Protein AF-A0A447UFZ9-F1 (afdb_monomer_lite)

Organism: Citrobacter koseri (NCBI:txid545)

Structure (mmCIF, N/CA/C/O backbone):
data_AF-A0A447UFZ9-F1
#
_entry.id   AF-A0A447UFZ9-F1
#
loop_
_atom_site.group_PDB
_atom_site.id
_atom_site.type_symbol
_atom_site.label_atom_id
_atom_site.label_alt_id
_atom_site.label_comp_id
_atom_site.label_asym_id
_atom_site.label_entity_id
_atom_site.label_seq_id
_atom_site.pdbx_PDB_ins_code
_atom_site.Cartn_x
_atom_site.Cartn_y
_atom_site.Cartn_z
_atom_site.occupancy
_atom_site.B_iso_or_equiv
_atom_site.auth_seq_id
_atom_site.auth_comp_id
_atom_site.auth_asym_id
_atom_site.auth_atom_id
_atom_site.pdbx_PDB_model_num
ATOM 1 N N . MET A 1 1 ? -42.893 -11.275 -15.990 1.00 44.06 1 MET A N 1
ATOM 2 C CA . MET A 1 1 ? -41.553 -11.892 -16.096 1.00 44.06 1 MET A CA 1
ATOM 3 C C . MET A 1 1 ? -40.797 -11.529 -14.832 1.00 44.06 1 MET A C 1
ATOM 5 O O . MET A 1 1 ? -40.422 -10.379 -14.664 1.00 44.06 1 MET A O 1
ATOM 9 N N . SER A 1 2 ? -40.720 -12.466 -13.888 1.00 47.47 2 SER A N 1
ATOM 10 C CA . SER A 1 2 ? -40.071 -12.265 -12.592 1.00 47.47 2 SER A CA 1
ATOM 11 C C . SER A 1 2 ? -38.558 -12.313 -12.779 1.00 47.47 2 SER A C 1
ATOM 13 O O . SER A 1 2 ? -38.017 -13.365 -13.116 1.00 47.47 2 SER A O 1
ATOM 15 N N . HIS A 1 3 ? -37.872 -11.188 -12.589 1.00 51.88 3 HIS A N 1
ATOM 16 C CA . HIS A 1 3 ? -36.417 -11.192 -12.500 1.00 51.88 3 HIS A CA 1
ATOM 17 C C . HIS A 1 3 ? -36.031 -11.763 -11.137 1.00 51.88 3 HIS A C 1
ATOM 19 O O . HIS A 1 3 ? -36.200 -11.127 -10.102 1.00 51.88 3 HIS A O 1
ATOM 25 N N . SER A 1 4 ? -35.579 -13.014 -11.166 1.00 53.16 4 SER A N 1
ATOM 26 C CA . SER A 1 4 ? -34.978 -13.717 -10.042 1.00 53.16 4 SER A CA 1
ATOM 27 C C . SER A 1 4 ? -33.779 -12.907 -9.542 1.00 53.16 4 SER A C 1
ATOM 29 O O . SER A 1 4 ? -32.803 -12.741 -10.274 1.00 53.16 4 SER A O 1
ATOM 31 N N . SER A 1 5 ? -33.848 -12.389 -8.318 1.00 54.91 5 SER A N 1
ATOM 32 C CA . SER A 1 5 ? -32.723 -11.747 -7.638 1.00 54.91 5 SER A CA 1
ATOM 33 C C . SER A 1 5 ? -31.653 -12.812 -7.397 1.00 54.91 5 SER A C 1
ATOM 35 O O . SER A 1 5 ? -31.775 -13.631 -6.486 1.00 54.91 5 SER A O 1
ATOM 37 N N . ALA A 1 6 ? -30.640 -12.873 -8.262 1.00 59.19 6 ALA A N 1
ATOM 38 C CA . ALA A 1 6 ? -29.460 -13.690 -8.010 1.00 59.19 6 ALA A CA 1
ATOM 39 C C . ALA A 1 6 ? -28.860 -13.268 -6.656 1.00 59.19 6 ALA A C 1
ATOM 41 O O . ALA A 1 6 ? -28.868 -12.072 -6.353 1.00 59.19 6 ALA A O 1
ATOM 42 N N . PRO A 1 7 ? -28.368 -14.209 -5.831 1.00 53.41 7 PRO A N 1
ATOM 43 C CA . PRO A 1 7 ? -27.789 -13.866 -4.543 1.00 53.41 7 PRO A CA 1
ATOM 44 C C . PRO A 1 7 ? -26.635 -12.898 -4.796 1.00 53.41 7 PRO A C 1
ATOM 46 O O . PRO A 1 7 ? -25.699 -13.219 -5.533 1.00 53.41 7 PRO A O 1
ATOM 49 N N . GLU A 1 8 ? -26.737 -11.698 -4.229 1.00 61.22 8 GLU A N 1
ATOM 50 C CA . GLU A 1 8 ? -25.656 -10.726 -4.198 1.00 61.22 8 GLU A CA 1
ATOM 51 C C . GLU A 1 8 ? -24.467 -11.444 -3.564 1.00 61.22 8 GLU A C 1
ATOM 53 O O . GLU A 1 8 ? -24.487 -11.768 -2.374 1.00 61.22 8 GLU A O 1
ATOM 58 N N . ARG A 1 9 ? -23.484 -11.842 -4.387 1.00 58.59 9 ARG A N 1
ATOM 59 C CA . ARG A 1 9 ? -22.276 -12.491 -3.881 1.00 58.59 9 ARG A CA 1
ATOM 60 C C . ARG A 1 9 ? -21.732 -11.539 -2.836 1.00 58.59 9 ARG A C 1
ATOM 62 O O . ARG A 1 9 ? -21.367 -10.425 -3.197 1.00 58.59 9 ARG A O 1
ATOM 69 N N . ALA A 1 10 ? -21.707 -11.967 -1.577 1.00 57.31 10 ALA A N 1
ATOM 70 C CA . ALA A 1 10 ? -21.077 -11.219 -0.507 1.00 57.31 10 ALA A CA 1
ATOM 71 C C . ALA A 1 10 ? -19.653 -10.893 -0.968 1.00 57.31 10 ALA A C 1
ATOM 73 O O . ALA A 1 10 ? -18.789 -11.772 -1.026 1.00 57.31 10 ALA A O 1
ATOM 74 N N . SER A 1 11 ? -19.460 -9.653 -1.420 1.00 58.28 11 SER A N 1
ATOM 75 C CA . SER A 1 11 ? -18.199 -9.167 -1.957 1.00 58.28 11 SER A CA 1
ATOM 76 C C . SER A 1 11 ? -17.171 -9.340 -0.854 1.00 58.28 11 SER A C 1
ATOM 78 O O . SER A 1 11 ? -17.277 -8.724 0.206 1.00 58.28 11 SER A O 1
ATOM 80 N N . GLY A 1 12 ? -16.247 -10.276 -1.072 1.00 55.66 12 GLY A N 1
ATOM 81 C CA . GLY A 1 12 ? -15.339 -10.781 -0.055 1.00 55.66 12 GLY A CA 1
ATOM 82 C C . GLY A 1 12 ? -14.688 -9.652 0.732 1.00 55.66 12 GLY A C 1
ATOM 83 O O . GLY A 1 12 ? -13.937 -8.862 0.175 1.00 55.66 12 GLY A O 1
ATOM 84 N N . ALA A 1 13 ? -14.995 -9.594 2.029 1.00 63.50 13 ALA A N 1
ATOM 85 C CA . ALA A 1 13 ? -14.307 -8.777 3.024 1.00 63.50 13 ALA A CA 1
ATOM 86 C C . ALA A 1 13 ? -14.084 -7.295 2.649 1.00 63.50 13 ALA A C 1
ATOM 88 O O . ALA A 1 13 ? -13.069 -6.711 3.032 1.00 63.50 13 ALA A O 1
ATOM 89 N N . VAL A 1 14 ? -15.016 -6.665 1.928 1.00 67.38 14 VAL A N 1
ATOM 90 C CA . VAL A 1 14 ? -15.019 -5.200 1.816 1.00 67.38 14 VAL A CA 1
ATOM 91 C C . VAL A 1 14 ? -15.423 -4.638 3.176 1.00 67.38 14 VAL A C 1
ATOM 93 O O . VAL A 1 14 ? -16.425 -5.056 3.753 1.00 67.38 14 VAL A O 1
ATOM 96 N N . ILE A 1 15 ? -14.615 -3.731 3.724 1.00 70.88 15 ILE A N 1
ATOM 97 C CA . ILE A 1 15 ? -14.898 -3.103 5.017 1.00 70.88 15 ILE A CA 1
ATOM 98 C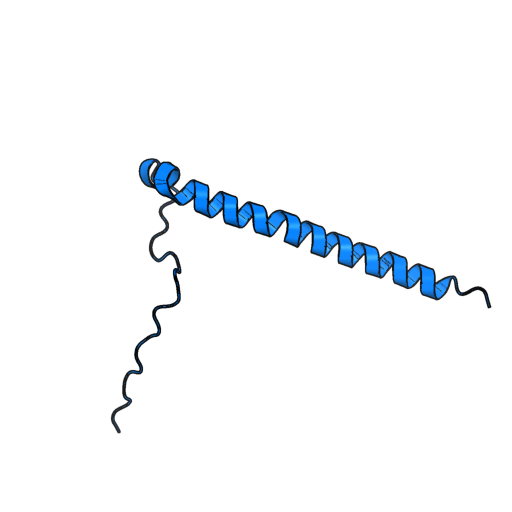 C . ILE A 1 15 ? -16.109 -2.183 4.831 1.00 70.88 15 ILE A C 1
ATOM 100 O O . ILE A 1 15 ? -15.988 -1.115 4.241 1.00 70.88 15 ILE A O 1
ATOM 104 N N . THR A 1 16 ? -17.276 -2.617 5.304 1.00 73.75 16 THR A N 1
ATOM 105 C CA . THR A 1 16 ? -18.541 -1.869 5.228 1.00 73.75 16 THR A CA 1
ATOM 106 C C . THR A 1 16 ? -18.611 -0.713 6.222 1.00 73.75 16 THR A C 1
ATOM 108 O O . THR A 1 16 ? -19.314 0.259 5.972 1.00 73.75 16 THR A O 1
ATOM 111 N N . GLU A 1 17 ? -17.866 -0.791 7.327 1.00 69.19 17 GLU A N 1
ATOM 112 C CA . GLU A 1 17 ? -17.826 0.241 8.361 1.00 69.19 17 GLU A CA 1
ATOM 113 C C . GLU A 1 17 ? -16.374 0.621 8.677 1.00 69.19 17 GLU A C 1
ATOM 115 O O . GLU A 1 17 ? -15.604 -0.169 9.229 1.00 69.19 17 GLU A O 1
ATOM 120 N N . TRP A 1 18 ? -15.985 1.836 8.283 1.00 74.81 18 TRP A N 1
ATOM 121 C CA . TRP A 1 18 ? -14.646 2.387 8.493 1.00 74.81 18 TRP A CA 1
ATOM 122 C C . TRP A 1 18 ? -14.742 3.673 9.316 1.00 74.81 18 TRP A C 1
ATOM 124 O O . TRP A 1 18 ? -15.107 4.724 8.790 1.00 74.81 18 TRP A O 1
ATOM 134 N N . ARG A 1 19 ? -14.422 3.586 10.615 1.00 77.88 19 ARG A N 1
ATOM 135 C CA . ARG A 1 19 ? -14.432 4.721 11.558 1.00 77.88 19 ARG A CA 1
ATOM 136 C C . ARG A 1 19 ? -13.015 4.995 12.080 1.00 77.88 19 ARG A C 1
ATOM 138 O O . ARG A 1 19 ? -12.706 4.641 13.213 1.00 77.88 19 ARG A O 1
ATOM 145 N N . PRO A 1 20 ? -12.124 5.583 11.263 1.00 73.31 20 PRO A N 1
ATOM 146 C CA . PRO A 1 20 ? -10.736 5.829 11.655 1.00 73.31 20 PRO A CA 1
ATOM 147 C C . PRO A 1 20 ? -10.599 6.858 12.790 1.00 73.31 20 PRO A C 1
ATOM 149 O O . PRO A 1 20 ? -9.567 6.887 13.446 1.00 73.31 20 PRO A O 1
ATOM 152 N N . GLU A 1 21 ? -11.627 7.678 13.030 1.00 76.19 21 GLU A N 1
ATOM 153 C CA . GLU A 1 21 ? -11.649 8.698 14.089 1.00 76.19 21 GLU A CA 1
ATOM 154 C C . GLU A 1 21 ? -11.901 8.128 15.493 1.00 76.19 21 GLU A C 1
ATOM 156 O O . GLU A 1 21 ? -11.641 8.809 16.481 1.00 76.19 21 GLU A O 1
ATOM 161 N N . ASP A 1 22 ? -12.405 6.894 15.600 1.00 83.88 22 ASP A N 1
ATOM 162 C CA . ASP A 1 22 ? -12.623 6.235 16.886 1.00 83.88 22 ASP A CA 1
ATOM 163 C C .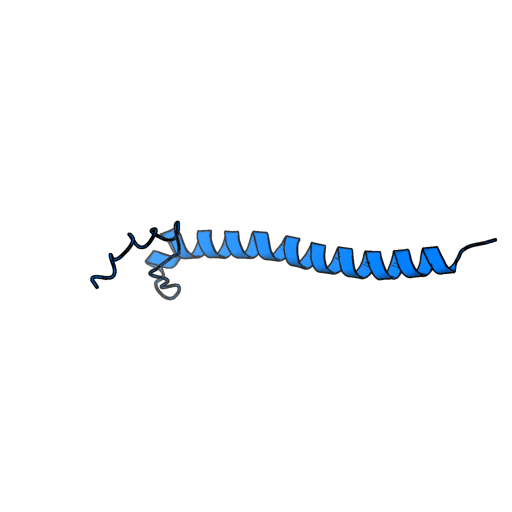 ASP A 1 22 ? -11.310 5.575 17.360 1.00 83.88 22 ASP A C 1
ATOM 165 O O . ASP A 1 22 ? -10.849 4.616 16.726 1.00 83.88 22 ASP A O 1
ATOM 169 N N . PRO A 1 23 ? -10.699 6.038 18.470 1.00 80.62 23 PRO A N 1
ATOM 170 C CA . PRO A 1 23 ? -9.418 5.516 18.944 1.00 80.62 23 PRO A CA 1
ATOM 171 C C . PRO A 1 23 ? -9.468 4.020 19.271 1.00 80.62 23 PRO A C 1
ATOM 173 O O . PRO A 1 23 ? -8.502 3.297 19.019 1.00 80.62 23 PRO A O 1
ATOM 176 N N . ALA A 1 24 ? -10.603 3.533 19.788 1.00 81.88 24 ALA A N 1
ATOM 177 C CA . ALA A 1 24 ? -10.765 2.130 20.154 1.00 81.88 24 ALA A CA 1
ATOM 178 C C . ALA A 1 24 ? -10.823 1.234 18.908 1.00 81.88 24 ALA A C 1
ATOM 180 O O . ALA A 1 24 ? -10.236 0.151 18.887 1.00 81.88 24 ALA A O 1
ATOM 181 N N . PHE A 1 25 ? -11.474 1.698 17.837 1.00 81.25 25 PHE A N 1
ATOM 182 C CA . PHE A 1 25 ? -11.473 1.002 16.548 1.00 81.25 25 PHE A CA 1
ATOM 183 C C . PHE A 1 25 ? -10.104 1.075 15.859 1.00 81.25 25 PHE A C 1
ATOM 185 O O . PHE A 1 25 ? -9.660 0.093 15.250 1.00 81.25 25 PHE A O 1
ATOM 192 N N . TRP A 1 26 ? -9.422 2.220 15.954 1.00 82.31 26 TRP A N 1
ATOM 193 C CA . TRP A 1 26 ? -8.112 2.428 15.344 1.00 82.31 26 TRP A CA 1
ATOM 194 C C . TRP A 1 26 ? -7.055 1.484 15.91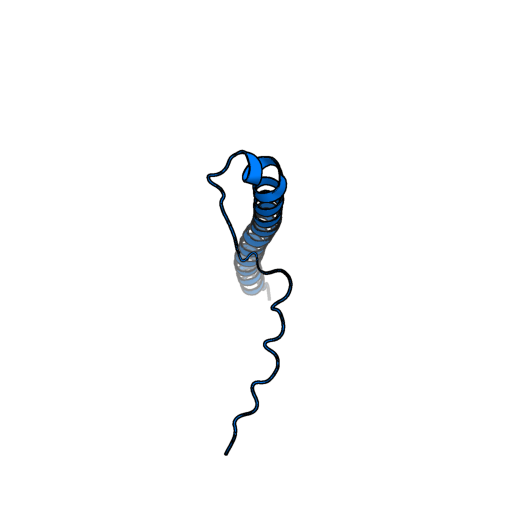7 1.00 82.31 26 TRP A C 1
ATOM 196 O O . TRP A 1 26 ? -6.389 0.797 15.139 1.00 82.31 26 TRP A O 1
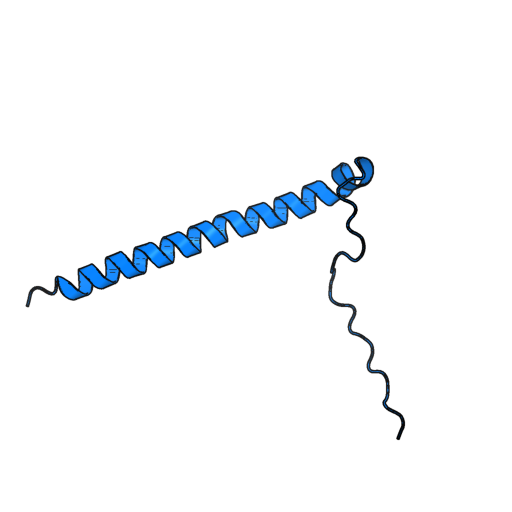ATOM 206 N N . GLU A 1 27 ? -6.951 1.374 17.246 1.00 82.06 27 GLU A N 1
ATOM 207 C CA . GLU A 1 27 ? -6.006 0.441 17.876 1.00 82.06 27 GLU A CA 1
ATOM 208 C C . GLU A 1 27 ? -6.331 -1.024 17.560 1.00 82.06 27 GLU A C 1
ATOM 210 O O . GLU A 1 27 ? -5.431 -1.819 17.287 1.00 82.06 27 GLU A O 1
ATOM 215 N N . GLN A 1 28 ? -7.616 -1.392 17.538 1.00 81.69 28 GLN A N 1
ATOM 216 C CA . GLN A 1 28 ? -8.018 -2.787 17.349 1.00 81.69 28 GLN A CA 1
ATOM 217 C C . GLN A 1 28 ? -7.925 -3.257 15.891 1.00 81.69 28 GLN A C 1
ATOM 219 O O . GLN A 1 28 ? -7.514 -4.392 15.626 1.00 81.69 28 GLN A O 1
ATOM 224 N N . ARG A 1 29 ? -8.343 -2.426 14.927 1.00 78.88 29 ARG A N 1
ATOM 225 C CA . ARG A 1 29 ? -8.445 -2.824 13.510 1.00 78.88 29 ARG A CA 1
ATOM 226 C C . ARG A 1 29 ? -7.944 -1.786 12.517 1.00 78.88 29 ARG A C 1
ATOM 228 O O . ARG A 1 29 ? -7.296 -2.183 11.545 1.00 78.88 29 ARG A O 1
ATOM 235 N N . GLY A 1 30 ? -8.230 -0.501 12.730 1.00 82.19 30 GLY A N 1
ATOM 236 C CA . GLY A 1 30 ? -7.925 0.558 11.761 1.00 82.19 30 GLY A CA 1
ATOM 237 C C . GLY A 1 30 ? -6.438 0.630 11.408 1.00 82.19 30 GLY A C 1
ATOM 238 O O . GLY A 1 30 ? -6.073 0.560 10.232 1.00 82.19 30 GLY A O 1
ATOM 239 N N . HIS A 1 31 ? -5.573 0.636 12.423 1.00 84.31 31 HIS A N 1
ATOM 240 C CA . HIS A 1 31 ? -4.127 0.733 12.252 1.00 84.31 31 HIS A CA 1
ATOM 241 C C . HIS A 1 31 ? -3.567 -0.423 11.411 1.00 84.31 31 HIS A C 1
ATOM 243 O O . HIS A 1 31 ? -2.906 -0.201 10.400 1.00 84.31 31 HIS A O 1
ATOM 249 N N . ARG A 1 32 ? -3.903 -1.676 11.752 1.00 85.69 32 ARG A N 1
ATOM 250 C CA . ARG A 1 32 ? -3.391 -2.861 11.037 1.00 85.69 32 ARG A CA 1
ATOM 251 C C . ARG A 1 32 ? -3.814 -2.886 9.567 1.00 85.69 32 ARG A C 1
ATOM 253 O O . ARG A 1 32 ? -3.027 -3.287 8.708 1.00 85.69 32 ARG A O 1
ATOM 260 N N . VAL A 1 33 ? -5.052 -2.486 9.275 1.00 86.75 33 VAL A N 1
ATOM 261 C CA . VAL A 1 33 ? -5.564 -2.420 7.899 1.00 86.75 33 VAL A CA 1
ATOM 262 C C . VAL A 1 33 ? -4.855 -1.315 7.113 1.00 86.75 33 VAL A C 1
ATOM 264 O O . VAL A 1 33 ? -4.381 -1.575 6.005 1.00 86.75 33 VAL A O 1
ATOM 267 N N . ALA A 1 34 ? -4.725 -0.120 7.695 1.00 88.00 34 ALA A N 1
ATOM 268 C CA . ALA A 1 34 ? -4.063 1.017 7.062 1.00 88.00 34 ALA A CA 1
ATOM 269 C C . ALA A 1 34 ? -2.575 0.741 6.790 1.00 88.00 34 ALA A C 1
ATOM 271 O O . ALA A 1 34 ? -2.109 0.962 5.671 1.00 88.00 34 ALA A O 1
ATOM 272 N N . SER A 1 35 ? -1.845 0.174 7.760 1.00 88.50 35 SER A N 1
ATOM 273 C CA . SER A 1 35 ? -0.434 -0.194 7.586 1.00 88.50 35 SER A CA 1
ATOM 274 C C . SER A 1 35 ? -0.246 -1.230 6.482 1.00 88.50 35 SER A C 1
ATOM 276 O O . SER A 1 35 ? 0.680 -1.108 5.687 1.00 88.50 35 SER A O 1
ATOM 278 N N . ARG A 1 36 ? -1.133 -2.232 6.384 1.00 89.50 36 ARG A N 1
ATOM 279 C CA . ARG A 1 36 ? -1.056 -3.240 5.317 1.00 89.50 36 ARG A CA 1
ATOM 280 C C . ARG A 1 36 ? -1.277 -2.619 3.940 1.00 89.50 36 ARG A C 1
ATOM 282 O O . ARG A 1 36 ? -0.561 -2.962 3.008 1.00 89.50 36 ARG A O 1
ATOM 289 N N . ASN A 1 37 ? -2.237 -1.703 3.821 1.00 91.12 37 ASN A N 1
ATOM 290 C CA . ASN A 1 37 ? -2.467 -0.979 2.574 1.00 91.12 37 ASN A CA 1
ATOM 291 C C . ASN A 1 37 ? -1.246 -0.134 2.190 1.00 91.12 37 ASN A C 1
ATOM 293 O O . ASN A 1 37 ? -0.775 -0.197 1.058 1.00 91.12 37 ASN A O 1
ATOM 297 N N . LEU A 1 38 ? -0.678 0.592 3.156 1.00 91.81 38 LEU A N 1
ATOM 298 C CA . LEU A 1 38 ? 0.510 1.408 2.929 1.00 91.81 38 LEU A CA 1
ATOM 299 C C . LEU A 1 38 ? 1.706 0.558 2.486 1.00 91.81 38 LEU A C 1
ATOM 301 O O . LEU A 1 38 ? 2.394 0.908 1.530 1.00 91.81 38 LEU A O 1
ATOM 305 N N . TRP A 1 39 ? 1.917 -0.588 3.137 1.00 94.25 39 TRP A N 1
ATOM 306 C CA . TRP A 1 39 ? 3.035 -1.479 2.835 1.00 94.25 39 TRP A CA 1
ATOM 307 C C . TRP A 1 39 ? 2.940 -2.128 1.453 1.00 94.25 39 TRP A C 1
ATOM 309 O O . TRP A 1 39 ? 3.960 -2.521 0.910 1.00 94.25 39 TRP A O 1
ATOM 319 N N . ILE A 1 40 ? 1.745 -2.224 0.865 1.00 93.12 40 ILE A N 1
ATOM 320 C CA . ILE A 1 40 ? 1.555 -2.691 -0.518 1.00 93.12 40 ILE A CA 1
ATOM 321 C C . ILE A 1 40 ? 1.739 -1.532 -1.507 1.00 93.12 40 ILE A C 1
ATOM 323 O O . ILE A 1 40 ? 2.344 -1.703 -2.566 1.00 93.12 40 ILE A O 1
ATOM 327 N N . SER A 1 41 ? 1.269 -0.335 -1.156 1.00 93.62 41 SER A N 1
ATOM 328 C CA . SER A 1 41 ? 1.399 0.852 -2.004 1.00 93.62 41 SER A CA 1
ATOM 329 C C . SER A 1 41 ? 2.850 1.297 -2.192 1.00 93.62 41 SER A C 1
ATOM 331 O O . SER A 1 41 ? 3.220 1.675 -3.299 1.00 93.62 41 SER A O 1
ATOM 333 N N . VAL A 1 42 ? 3.690 1.218 -1.153 1.00 95.00 42 VAL A N 1
ATOM 334 C CA . VAL A 1 42 ? 5.116 1.598 -1.226 1.00 95.00 42 VAL A CA 1
ATOM 335 C C . VAL A 1 42 ? 5.891 0.810 -2.298 1.00 95.00 42 VAL A C 1
ATOM 337 O O . VAL A 1 42 ? 6.454 1.447 -3.190 1.00 95.00 42 VAL A O 1
ATOM 340 N N . PRO A 1 43 ? 5.930 -0.538 -2.286 1.00 93.56 43 PRO A N 1
ATOM 341 C CA . PRO A 1 43 ? 6.629 -1.301 -3.313 1.00 93.56 43 PRO A CA 1
ATOM 342 C C . PRO A 1 43 ? 5.964 -1.157 -4.681 1.00 93.56 43 PRO A C 1
ATOM 344 O O . PRO A 1 43 ? 6.670 -1.129 -5.679 1.00 93.56 43 PRO A O 1
ATOM 347 N N . CYS A 1 44 ? 4.637 -1.010 -4.757 1.00 95.12 44 CYS A N 1
ATOM 348 C CA . CYS A 1 44 ? 3.949 -0.769 -6.027 1.00 95.12 44 CYS A CA 1
ATOM 349 C C . CYS A 1 44 ? 4.394 0.555 -6.675 1.00 95.12 44 CYS A C 1
ATOM 351 O O . CYS A 1 44 ? 4.745 0.585 -7.855 1.00 95.12 44 CYS A O 1
ATOM 353 N N . LEU A 1 45 ? 4.460 1.635 -5.888 1.00 93.19 45 LEU A N 1
ATOM 354 C CA . LEU A 1 45 ? 4.930 2.940 -6.353 1.00 93.19 45 LEU A CA 1
ATOM 355 C C . LEU A 1 45 ? 6.413 2.899 -6.741 1.00 93.19 45 LEU A C 1
ATOM 357 O O . LEU A 1 45 ? 6.802 3.460 -7.765 1.00 93.19 45 LEU A O 1
ATOM 361 N N . LEU A 1 46 ? 7.230 2.191 -5.957 1.00 95.06 46 LEU A N 1
ATOM 362 C CA . LEU A 1 46 ? 8.641 1.981 -6.269 1.00 95.06 46 LEU A CA 1
ATOM 363 C C . LEU A 1 46 ? 8.808 1.216 -7.586 1.00 95.06 46 LEU A C 1
ATOM 365 O O . LEU A 1 46 ? 9.591 1.633 -8.432 1.00 95.06 46 LEU A O 1
ATOM 369 N N . LEU A 1 47 ? 8.047 0.139 -7.798 1.00 94.69 47 LEU A N 1
ATOM 370 C CA . LEU A 1 47 ? 8.085 -0.642 -9.035 1.00 94.69 47 LEU A CA 1
ATOM 371 C C . LEU A 1 47 ? 7.644 0.182 -10.243 1.00 94.69 47 LEU A C 1
ATOM 373 O O . LEU A 1 47 ? 8.291 0.107 -11.284 1.00 94.69 47 LEU A O 1
ATOM 377 N N . ALA A 1 48 ? 6.596 0.997 -10.107 1.00 93.38 48 ALA A N 1
ATOM 378 C CA . ALA A 1 48 ? 6.178 1.915 -11.163 1.00 93.38 48 ALA A CA 1
ATOM 379 C C . ALA A 1 48 ? 7.323 2.863 -11.561 1.00 93.38 48 ALA A C 1
ATOM 381 O O . ALA A 1 48 ? 7.583 3.059 -12.749 1.00 93.38 48 ALA A O 1
ATOM 382 N N . PHE A 1 49 ? 8.063 3.379 -10.576 1.00 94.00 49 PHE A N 1
ATOM 383 C CA . PHE A 1 49 ? 9.235 4.216 -10.820 1.00 94.00 49 PHE A CA 1
ATOM 384 C C . PHE A 1 49 ? 10.406 3.436 -11.444 1.00 94.00 49 PHE A C 1
ATOM 386 O O . PHE A 1 49 ? 11.040 3.911 -12.386 1.00 94.00 49 PHE A O 1
ATOM 393 N N . CYS A 1 50 ? 10.675 2.214 -10.977 1.00 92.94 50 CYS A N 1
ATOM 394 C CA . CYS A 1 50 ? 11.704 1.347 -11.552 1.00 92.94 50 CYS A CA 1
ATOM 395 C C . CYS A 1 50 ? 11.420 1.018 -13.020 1.00 92.94 50 CYS A C 1
ATOM 397 O O . CYS A 1 50 ? 12.320 1.121 -13.848 1.00 92.94 50 CYS A O 1
ATOM 399 N N . VAL A 1 51 ? 10.180 0.654 -13.356 1.00 92.75 51 VAL A N 1
ATOM 400 C CA . VAL A 1 51 ? 9.770 0.348 -14.736 1.00 92.75 51 VAL A CA 1
ATOM 401 C C . VAL A 1 51 ? 9.878 1.588 -15.619 1.00 92.75 51 VAL A C 1
ATOM 403 O O . VAL A 1 51 ? 10.368 1.493 -16.744 1.00 92.75 51 VAL A O 1
ATOM 406 N N . TRP A 1 52 ? 9.489 2.754 -15.100 1.00 92.44 52 TRP A N 1
ATOM 407 C CA . TRP A 1 52 ? 9.654 4.023 -15.805 1.00 92.44 52 TRP A CA 1
ATOM 408 C C . TRP A 1 52 ? 11.119 4.265 -16.184 1.00 92.44 52 TRP A C 1
ATOM 410 O O . TRP A 1 52 ? 11.437 4.511 -17.347 1.00 92.44 52 TRP A O 1
ATOM 420 N N . MET A 1 53 ? 12.028 4.170 -15.212 1.00 89.38 53 MET A N 1
ATOM 421 C CA . MET A 1 53 ? 13.457 4.399 -15.446 1.00 89.38 53 MET A CA 1
ATOM 422 C C . MET A 1 53 ? 14.081 3.315 -16.332 1.00 89.38 53 MET A C 1
ATOM 424 O O . MET A 1 53 ? 14.953 3.619 -17.147 1.00 89.38 53 MET A O 1
ATOM 428 N N . LEU A 1 54 ? 13.612 2.068 -16.223 1.00 90.19 54 LEU A N 1
ATOM 429 C CA . LEU A 1 54 ? 14.049 0.965 -17.076 1.00 90.19 54 LEU A CA 1
ATOM 430 C C . LEU A 1 54 ? 13.728 1.238 -18.547 1.00 90.19 54 LEU A C 1
ATOM 432 O O . LEU A 1 54 ? 14.593 1.036 -19.394 1.00 90.19 54 LEU A O 1
ATOM 436 N N . PHE A 1 55 ? 12.530 1.743 -18.859 1.00 87.31 55 PHE A N 1
ATOM 437 C CA . PHE A 1 55 ? 12.177 2.107 -20.232 1.00 87.31 55 PHE A CA 1
ATOM 438 C C . PHE A 1 55 ? 13.093 3.210 -20.782 1.00 87.31 55 PHE A C 1
ATOM 440 O O . PHE A 1 55 ? 13.608 3.074 -21.892 1.00 87.31 55 PHE A O 1
ATOM 447 N N . SER A 1 56 ? 13.383 4.244 -19.982 1.00 86.12 56 SER A N 1
ATOM 448 C CA . SER A 1 56 ? 14.346 5.292 -20.354 1.00 86.12 56 SER A CA 1
ATOM 449 C C . SER A 1 56 ? 15.740 4.723 -20.654 1.00 86.12 56 SER A C 1
ATOM 451 O O . SER A 1 56 ? 16.351 5.090 -21.654 1.00 86.12 56 SER A O 1
ATOM 453 N N . ALA A 1 57 ? 16.242 3.795 -19.832 1.00 83.75 57 ALA A N 1
ATOM 454 C CA . ALA A 1 57 ? 17.565 3.189 -20.017 1.00 83.75 57 ALA A CA 1
ATOM 455 C C . ALA A 1 57 ? 17.631 2.211 -21.207 1.00 83.75 57 ALA A C 1
ATOM 457 O O . ALA A 1 57 ? 18.634 2.171 -21.926 1.00 83.75 57 ALA A O 1
ATOM 458 N N . VAL A 1 58 ? 16.573 1.425 -21.432 1.00 86.56 58 VAL A N 1
ATOM 459 C CA . VAL A 1 58 ? 16.475 0.489 -22.565 1.00 86.56 58 VAL A CA 1
ATOM 460 C C . VAL A 1 58 ? 16.380 1.248 -23.890 1.00 86.56 58 VAL A C 1
ATOM 462 O O . VAL A 1 58 ? 17.048 0.867 -24.849 1.00 86.56 58 VAL A O 1
ATOM 465 N N . ALA A 1 59 ? 15.624 2.349 -23.942 1.00 81.56 59 ALA A N 1
ATOM 466 C CA . ALA A 1 59 ? 15.531 3.194 -25.134 1.00 81.56 59 ALA A CA 1
ATOM 467 C C . ALA A 1 59 ? 16.894 3.786 -25.545 1.00 81.56 59 ALA A C 1
ATOM 469 O O . ALA A 1 59 ? 17.221 3.830 -26.734 1.00 81.56 59 ALA A O 1
ATOM 470 N N . VAL A 1 60 ? 17.717 4.182 -24.564 1.00 79.25 60 VAL A N 1
ATOM 471 C CA . VAL A 1 60 ? 19.094 4.647 -24.806 1.00 79.25 60 VAL A CA 1
ATOM 472 C C . VAL A 1 60 ? 19.978 3.506 -25.315 1.00 79.25 60 VAL A C 1
ATOM 474 O O . VAL A 1 60 ? 20.646 3.670 -26.332 1.00 79.25 60 VAL A O 1
ATOM 477 N N . ASN A 1 61 ? 19.929 2.328 -24.682 1.00 73.06 61 ASN A N 1
ATOM 478 C CA . ASN A 1 61 ? 20.726 1.169 -25.110 1.00 73.06 61 ASN A CA 1
ATOM 479 C C . ASN A 1 61 ? 20.388 0.693 -26.532 1.00 73.06 61 ASN A C 1
ATOM 481 O O . ASN A 1 61 ? 21.272 0.224 -27.239 1.00 73.06 61 ASN A O 1
ATOM 485 N N . PHE A 1 62 ? 19.133 0.826 -26.972 1.00 65.62 62 PHE A N 1
ATOM 486 C CA . PHE A 1 62 ? 18.756 0.488 -28.348 1.00 65.62 62 PHE A CA 1
ATOM 487 C C . PHE A 1 62 ? 19.257 1.522 -29.375 1.00 65.62 62 PHE A C 1
ATOM 489 O O . PHE A 1 62 ? 19.452 1.189 -30.541 1.00 65.62 62 PHE A O 1
ATOM 496 N N . THR A 1 63 ? 19.490 2.768 -28.950 1.00 62.75 63 THR A N 1
ATOM 497 C CA . THR A 1 63 ? 20.005 3.850 -29.810 1.00 62.75 63 THR A CA 1
ATOM 498 C C . THR A 1 63 ? 21.532 3.829 -29.909 1.00 62.75 63 THR A C 1
ATOM 500 O O . THR A 1 63 ? 22.076 4.128 -30.968 1.00 62.75 63 THR A O 1
ATOM 503 N N . GLU A 1 64 ? 22.235 3.396 -28.858 1.00 61.22 64 GLU A N 1
ATOM 504 C CA . GLU A 1 64 ? 23.692 3.170 -28.867 1.00 61.22 64 GLU A CA 1
ATOM 505 C C . GLU A 1 64 ? 24.109 1.856 -29.555 1.00 61.22 64 GLU A C 1
ATOM 507 O O . GLU A 1 64 ? 25.178 1.301 -29.283 1.00 61.22 64 GLU A O 1
ATOM 512 N N . GLY A 1 65 ? 23.285 1.352 -30.478 1.00 57.38 65 GLY A N 1
ATOM 513 C CA . GLY A 1 65 ? 23.660 0.300 -31.410 1.00 57.38 65 GLY A CA 1
ATOM 514 C C . GLY A 1 65 ? 24.860 0.729 -32.252 1.00 57.38 65 GLY A C 1
ATOM 515 O O . GLY A 1 65 ? 24.707 1.233 -33.361 1.00 57.38 65 GLY A O 1
ATOM 516 N N . ARG A 1 66 ? 26.062 0.491 -31.717 1.00 54.38 66 ARG A N 1
ATOM 517 C CA . ARG A 1 66 ? 27.270 0.201 -32.484 1.00 54.38 66 A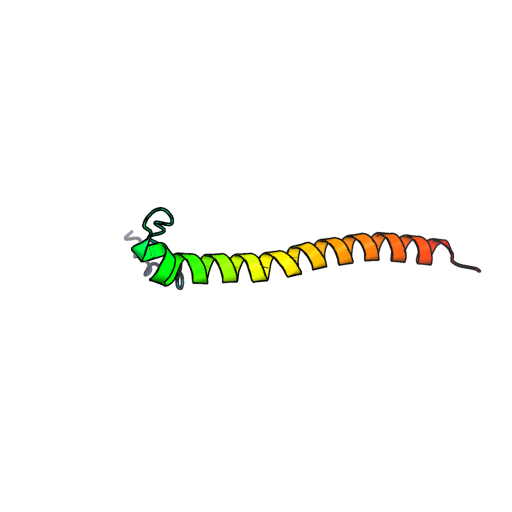RG A CA 1
ATOM 518 C C . ARG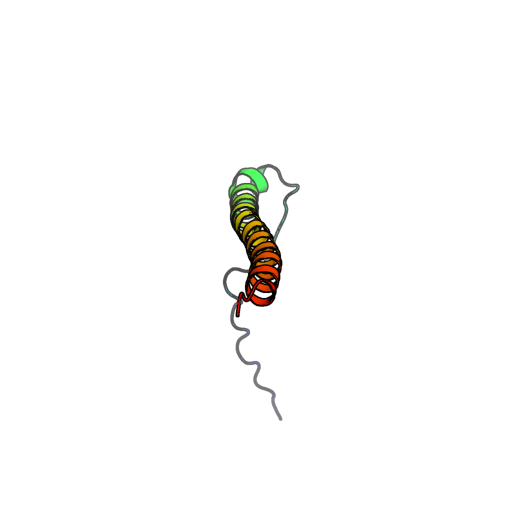 A 1 66 ? 26.935 -0.911 -33.481 1.00 54.38 66 ARG A C 1
ATOM 520 O O . ARG A 1 66 ? 26.957 -2.088 -33.117 1.00 54.38 66 ARG A O 1
ATOM 527 N N . PHE A 1 67 ? 26.637 -0.513 -34.709 1.00 52.72 67 PHE A N 1
ATOM 528 C CA . PHE A 1 67 ? 26.954 -1.281 -35.906 1.00 52.72 67 PHE A CA 1
ATOM 529 C C . PHE A 1 67 ? 28.278 -0.761 -36.460 1.00 52.72 67 PHE A C 1
ATOM 531 O O . PHE A 1 67 ? 28.452 0.480 -36.479 1.00 52.72 67 PHE A O 1
#

Radius of gyration: 23.17 Å; chains: 1; bounding box: 69×23×56 Å

pLDDT: mean 77.12, std 14.8, range [44.06, 95.12]

Secondary structure (DSSP, 8-state):
-----------TT--S---TT-HHHIIIIIHHHHHHHHHHHHHHHHHHHHHHHHHHHHHHHHH----

Sequence (67 aa):
MSHSSAPERASGAVITEWRPEDPAFWEQRGHRVASRNLWISVPCLLLAFCVWMLFSAVAVNFTEGRF

InterPro domains:
  IPR036259 MFS transporter superfamily [G3DSA:1.20.1250.20] (1-67)

Foldseek 3Di:
DDDDDDPPPPPPPDPPDDDCVDPVCCVPPVVVVVVVVVVVVVVVVVVVVVVVVVVVVVVVVVVPPDD